Protein AF-A0A232ELY0-F1 (afdb_monomer_lite)

Foldseek 3Di:
DDDDDPVRVVVLVCLLVQPDPALVVCVVVPNDVHQADPQQSPDGRTSQCQQANVQSCQVVNCCQFVGSHDDNVCSVVTDTDNDDPPDPVPVPPPDDD

Sequence (97 aa):
MRDLSRAEAKIFTQLITGHGTLGYHQHIIGRVNSPTCKWCNQNEESSIHVLCHCLALAEKRYRALGMTTCEPTAIQSLTVRKEWCIPPDTLILKGRN

pLDDT: mean 82.3, std 18.65, range [37.78, 98.19]

Structure (mmCIF, N/CA/C/O backbone):
data_AF-A0A232ELY0-F1
#
_entry.id   AF-A0A232ELY0-F1
#
loop_
_atom_site.group_PDB
_atom_site.id
_atom_site.type_symbol
_atom_site.label_atom_id
_atom_site.label_alt_id
_atom_site.label_comp_id
_atom_site.label_asym_id
_atom_site.label_entity_id
_atom_site.label_seq_id
_atom_site.pdbx_PDB_ins_code
_atom_site.Cartn_x
_atom_site.Cartn_y
_atom_site.Cartn_z
_atom_site.occupancy
_atom_site.B_iso_or_equiv
_atom_site.auth_seq_id
_atom_site.auth_comp_id
_atom_site.auth_asym_id
_atom_site.auth_atom_id
_atom_site.pdbx_PDB_model_num
ATOM 1 N N . MET A 1 1 ? 6.094 5.251 -23.398 1.00 40.44 1 MET A N 1
ATOM 2 C CA . MET A 1 1 ? 5.519 5.100 -22.044 1.00 40.44 1 MET A CA 1
ATOM 3 C C . MET A 1 1 ? 4.018 4.925 -22.250 1.00 40.44 1 MET A C 1
ATOM 5 O O . MET A 1 1 ? 3.444 5.795 -22.883 1.00 40.44 1 MET A O 1
ATOM 9 N N . ARG A 1 2 ? 3.415 3.767 -21.939 1.00 58.19 2 ARG A N 1
ATOM 10 C CA . ARG A 1 2 ? 1.959 3.571 -22.130 1.00 58.19 2 ARG A CA 1
ATOM 11 C C . ARG A 1 2 ? 1.232 3.985 -20.858 1.00 58.19 2 ARG A C 1
ATOM 13 O O . ARG A 1 2 ? 1.668 3.616 -19.771 1.00 58.19 2 ARG A O 1
ATOM 20 N N . ASP A 1 3 ? 0.134 4.711 -21.014 1.00 71.38 3 ASP A N 1
ATOM 21 C CA . ASP A 1 3 ? -0.532 5.368 -19.897 1.00 71.38 3 ASP A CA 1
ATOM 22 C C . ASP A 1 3 ? -1.300 4.383 -19.000 1.00 71.38 3 ASP A C 1
ATOM 24 O O . ASP A 1 3 ? -1.998 3.456 -19.443 1.00 71.38 3 ASP A O 1
ATOM 28 N N . LEU A 1 4 ? -1.163 4.590 -17.692 1.00 78.50 4 LEU A N 1
ATOM 29 C CA . LEU A 1 4 ? -2.042 3.994 -16.696 1.00 78.50 4 LEU A CA 1
ATOM 30 C C . LEU A 1 4 ? -3.469 4.483 -16.949 1.00 78.50 4 LEU A C 1
ATOM 32 O O . LEU A 1 4 ? -3.696 5.649 -17.272 1.00 78.50 4 LEU A O 1
ATOM 36 N N . SER A 1 5 ? -4.454 3.606 -16.769 1.00 87.31 5 SER A N 1
ATOM 37 C CA . SER A 1 5 ? -5.834 4.068 -16.662 1.00 87.31 5 SER A CA 1
ATOM 38 C C . SER A 1 5 ? -5.959 4.996 -15.453 1.00 87.31 5 SER A C 1
ATOM 40 O O . SER A 1 5 ? -5.196 4.904 -14.488 1.00 87.31 5 SER A O 1
ATOM 42 N N . ARG A 1 6 ? -6.971 5.870 -15.459 1.00 88.69 6 ARG A N 1
ATOM 43 C CA . ARG A 1 6 ? -7.244 6.768 -14.323 1.00 88.69 6 ARG A CA 1
ATOM 44 C C . ARG A 1 6 ? -7.381 6.010 -12.997 1.00 88.69 6 ARG A C 1
ATOM 46 O O . ARG A 1 6 ? -6.950 6.513 -11.964 1.00 88.69 6 ARG A O 1
ATOM 53 N N . ALA A 1 7 ? -7.962 4.810 -13.027 1.00 89.06 7 ALA A N 1
ATOM 54 C CA . ALA A 1 7 ? -8.118 3.964 -11.847 1.00 89.06 7 ALA A CA 1
ATOM 55 C C . ALA A 1 7 ? -6.770 3.420 -11.345 1.00 89.06 7 ALA A C 1
ATOM 57 O O . ALA A 1 7 ? -6.484 3.518 -10.154 1.00 89.06 7 ALA A O 1
ATOM 58 N N . GLU A 1 8 ? -5.928 2.907 -12.247 1.00 86.38 8 GLU A N 1
ATOM 59 C CA . GLU A 1 8 ? -4.582 2.417 -11.915 1.00 86.38 8 GLU A CA 1
ATOM 60 C C . GLU A 1 8 ? -3.704 3.544 -11.358 1.00 86.38 8 GLU A C 1
ATOM 62 O O . GLU A 1 8 ? -3.104 3.386 -10.296 1.00 86.38 8 GLU A O 1
ATOM 67 N N . ALA A 1 9 ? -3.694 4.706 -12.022 1.00 88.00 9 ALA A N 1
ATOM 68 C CA . ALA A 1 9 ? -2.952 5.880 -11.573 1.00 88.00 9 ALA A CA 1
ATOM 69 C C . ALA A 1 9 ? -3.409 6.330 -10.179 1.00 88.00 9 ALA A C 1
ATOM 71 O O . ALA A 1 9 ? -2.578 6.524 -9.299 1.00 88.00 9 ALA A O 1
ATOM 72 N N . LYS A 1 10 ? -4.726 6.412 -9.937 1.00 91.44 10 LYS A N 1
ATOM 73 C CA . LYS A 1 10 ? -5.281 6.768 -8.623 1.00 91.44 10 LYS A CA 1
ATOM 74 C C . LYS A 1 10 ? -4.800 5.819 -7.526 1.00 91.44 10 LYS A C 1
ATOM 76 O O . LYS A 1 10 ? -4.350 6.291 -6.485 1.00 91.44 10 LYS A O 1
ATOM 81 N N . ILE A 1 11 ? -4.898 4.506 -7.745 1.00 89.81 11 ILE A N 1
ATOM 82 C CA . ILE A 1 11 ? -4.463 3.503 -6.760 1.00 89.81 11 ILE A CA 1
ATOM 83 C C . ILE A 1 11 ? -2.966 3.658 -6.489 1.00 89.81 11 ILE A C 1
ATOM 85 O O . ILE A 1 11 ? -2.550 3.709 -5.334 1.00 89.81 11 ILE A O 1
ATOM 89 N N . PHE A 1 12 ? -2.159 3.779 -7.542 1.00 88.88 12 PHE A N 1
ATOM 90 C CA . PHE A 1 12 ? -0.712 3.882 -7.405 1.00 88.88 12 PHE A CA 1
ATOM 91 C C . PHE A 1 12 ? -0.291 5.165 -6.677 1.00 88.88 12 PHE A C 1
ATOM 93 O O . PHE A 1 12 ? 0.505 5.107 -5.743 1.00 88.88 12 PHE A O 1
ATOM 100 N N . THR A 1 13 ? -0.902 6.308 -7.009 1.00 90.00 13 THR A N 1
ATOM 101 C CA . THR A 1 13 ? -0.704 7.572 -6.287 1.00 90.00 13 THR A CA 1
ATOM 102 C C . THR A 1 13 ? -1.086 7.442 -4.815 1.00 90.00 13 THR A C 1
ATOM 104 O O . THR A 1 13 ? -0.327 7.878 -3.952 1.00 90.00 13 THR A O 1
ATOM 107 N N . GLN A 1 14 ? -2.227 6.821 -4.500 1.00 93.00 14 GLN A N 1
ATOM 108 C CA . GLN A 1 14 ? -2.659 6.606 -3.115 1.00 93.00 14 GLN A CA 1
ATOM 109 C C . GLN A 1 14 ? -1.673 5.739 -2.324 1.00 93.00 14 GLN A C 1
ATOM 111 O O . GLN A 1 14 ? -1.419 6.022 -1.155 1.00 93.00 14 GLN A O 1
ATOM 116 N N . LEU A 1 15 ? -1.100 4.709 -2.951 1.00 91.75 15 LEU A N 1
ATOM 117 C CA . LEU A 1 15 ? -0.104 3.848 -2.316 1.00 91.75 15 LEU A CA 1
ATOM 118 C C . LEU A 1 15 ? 1.233 4.571 -2.120 1.00 91.75 15 LEU A C 1
ATOM 120 O O . LEU A 1 15 ? 1.751 4.559 -1.010 1.00 91.75 15 LEU A O 1
ATOM 124 N N . ILE A 1 16 ? 1.760 5.251 -3.143 1.00 90.38 16 ILE A N 1
ATOM 125 C CA . ILE A 1 16 ? 3.047 5.963 -3.043 1.00 90.38 16 ILE A CA 1
ATOM 126 C C . ILE A 1 16 ? 2.982 7.099 -2.028 1.00 90.38 16 ILE A C 1
ATOM 128 O O . ILE A 1 16 ? 3.882 7.255 -1.210 1.00 90.38 16 ILE A O 1
ATOM 132 N N . THR A 1 17 ? 1.915 7.893 -2.064 1.00 90.88 17 THR A N 1
ATOM 133 C CA . THR A 1 17 ? 1.752 9.005 -1.118 1.00 90.88 17 THR A CA 1
ATOM 134 C C . THR A 1 17 ? 1.345 8.522 0.269 1.00 90.88 17 THR A C 1
ATOM 136 O O . THR A 1 17 ? 1.386 9.304 1.209 1.00 90.88 17 THR A O 1
ATOM 139 N N . GLY A 1 18 ? 0.903 7.269 0.411 1.00 90.81 18 GLY A N 1
ATOM 140 C CA . GLY A 1 18 ? 0.330 6.752 1.649 1.00 90.81 18 GLY A CA 1
ATOM 141 C C . GLY A 1 18 ? -1.055 7.310 1.990 1.00 90.81 18 GLY A C 1
ATOM 142 O O . GLY A 1 18 ? -1.556 7.022 3.071 1.00 90.81 18 GLY A O 1
ATOM 143 N N . HIS A 1 19 ? -1.703 8.066 1.098 1.00 90.25 19 HIS A N 1
ATOM 144 C CA . HIS A 1 19 ? -2.992 8.734 1.336 1.00 90.25 19 HIS A CA 1
ATOM 145 C C . HIS A 1 19 ? -4.173 7.984 0.686 1.00 90.25 19 HIS A C 1
ATOM 147 O O . HIS A 1 19 ? -5.008 8.558 -0.017 1.00 90.25 19 HIS A O 1
ATOM 153 N N . GLY A 1 20 ? -4.229 6.666 0.889 1.00 90.12 20 GLY A N 1
ATOM 154 C CA . GLY A 1 20 ? -5.303 5.789 0.412 1.00 90.12 20 GLY A CA 1
ATOM 155 C C . GLY A 1 20 ? -6.302 5.377 1.494 1.00 90.12 20 GLY A C 1
ATOM 156 O O . GLY A 1 20 ? -6.117 5.631 2.682 1.00 90.12 20 GLY A O 1
ATOM 157 N N . THR A 1 21 ? -7.355 4.664 1.088 1.00 93.38 21 THR A N 1
ATOM 158 C CA . THR A 1 21 ? -8.325 4.027 2.001 1.00 93.38 21 THR A CA 1
ATOM 159 C C . THR A 1 21 ? -7.751 2.725 2.574 1.00 93.38 21 THR A C 1
ATOM 161 O O . THR A 1 21 ? -8.242 1.633 2.296 1.00 93.38 21 THR A O 1
ATOM 164 N N . LEU A 1 22 ? -6.654 2.859 3.314 1.00 95.81 22 LEU A N 1
ATOM 165 C CA . LEU A 1 22 ? -5.908 1.768 3.935 1.00 95.81 22 LEU A CA 1
ATOM 166 C C . LEU A 1 22 ? -6.465 1.459 5.327 1.00 95.81 22 LEU A C 1
ATOM 168 O O . LEU A 1 22 ? -6.870 2.381 6.039 1.00 95.81 22 LEU A O 1
ATOM 172 N N . GLY A 1 23 ? -6.449 0.185 5.720 1.00 96.88 23 GLY A N 1
ATOM 173 C CA . GLY A 1 23 ? -6.891 -0.275 7.042 1.00 96.88 23 GLY A CA 1
ATOM 174 C C . GLY A 1 23 ? -6.252 0.491 8.205 1.00 96.88 23 GLY A C 1
ATOM 175 O O . GLY A 1 23 ? -6.973 0.855 9.129 1.00 96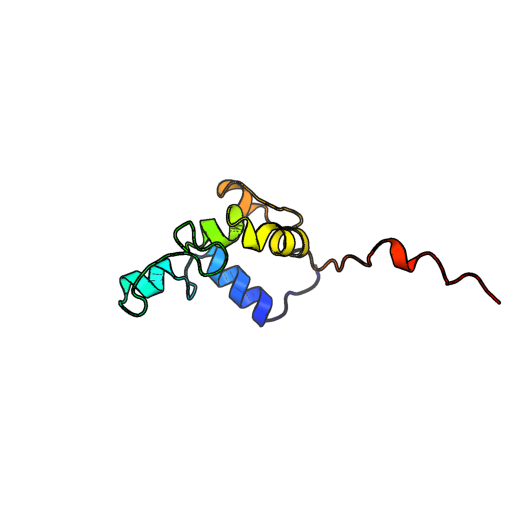.88 23 GLY A O 1
ATOM 176 N N . TYR A 1 24 ? -4.965 0.853 8.110 1.00 96.69 24 TYR A N 1
ATOM 177 C CA . TYR A 1 24 ? -4.295 1.733 9.082 1.00 96.69 24 TYR A CA 1
ATOM 178 C C . TYR A 1 24 ? -5.058 3.050 9.308 1.00 96.69 24 TYR A C 1
ATOM 180 O O . TYR A 1 24 ? -5.496 3.352 10.418 1.00 96.69 24 TYR A O 1
ATOM 188 N N . HIS A 1 25 ? -5.302 3.806 8.232 1.00 96.56 25 HIS A N 1
ATOM 189 C CA . 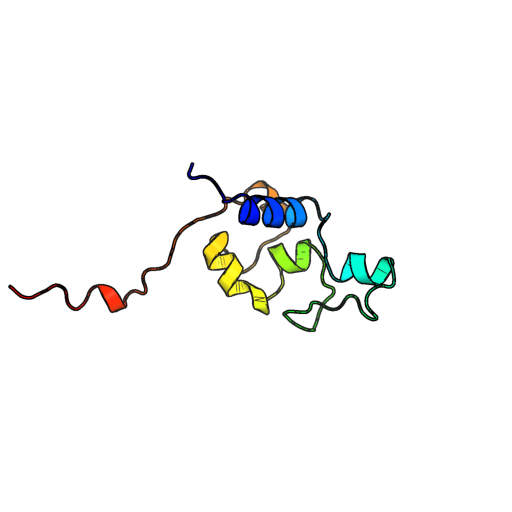HIS A 1 25 ? -6.019 5.083 8.310 1.00 96.56 25 HIS A CA 1
ATOM 190 C C . HIS A 1 25 ? -7.475 4.899 8.724 1.00 96.56 25 HIS A C 1
ATOM 192 O O . HIS A 1 25 ? -7.994 5.712 9.481 1.00 96.56 25 HIS A O 1
ATOM 198 N N . GLN A 1 26 ? -8.141 3.841 8.242 1.00 96.94 26 GLN A N 1
ATOM 199 C CA . GLN A 1 26 ? -9.527 3.549 8.625 1.00 96.94 26 GLN A CA 1
ATOM 200 C C . GLN A 1 26 ? -9.656 3.224 10.117 1.00 96.94 26 GLN A C 1
ATOM 202 O O . GLN A 1 26 ? -10.669 3.574 10.723 1.00 96.94 26 GLN A O 1
ATOM 207 N N . HIS A 1 27 ? -8.655 2.571 10.706 1.00 97.88 27 HIS A N 1
ATOM 208 C CA . HIS A 1 27 ? -8.650 2.246 12.126 1.00 97.88 27 HIS A CA 1
ATOM 209 C C . HIS A 1 27 ? -8.462 3.499 12.982 1.00 97.88 27 HIS A C 1
ATOM 211 O O . HIS A 1 27 ? -9.243 3.725 13.902 1.00 97.88 27 HIS A O 1
ATOM 217 N N . ILE A 1 28 ? -7.510 4.366 12.613 1.00 96.75 28 ILE A N 1
ATOM 218 C CA . ILE A 1 28 ? -7.266 5.645 13.302 1.00 96.75 28 ILE A CA 1
ATOM 219 C C . ILE A 1 28 ? -8.534 6.503 13.371 1.00 96.75 28 ILE A C 1
ATOM 221 O O . ILE A 1 28 ? -8.815 7.105 14.403 1.00 96.75 28 ILE A O 1
ATOM 225 N N . ILE A 1 29 ? -9.324 6.544 12.294 1.00 97.06 29 ILE A N 1
ATOM 226 C CA . ILE A 1 29 ? -10.570 7.329 12.244 1.00 97.06 29 ILE A CA 1
ATOM 227 C C . ILE A 1 29 ? -11.804 6.570 12.763 1.00 97.06 29 ILE A C 1
ATOM 229 O O . ILE A 1 29 ? -12.928 7.030 12.567 1.00 97.06 29 ILE A O 1
ATOM 233 N N . GLY A 1 30 ? -11.622 5.398 13.380 1.00 97.62 30 GLY A N 1
ATOM 234 C CA . GLY A 1 30 ? -12.695 4.635 14.024 1.00 97.62 30 GLY A CA 1
ATOM 235 C C . GLY A 1 30 ? -13.69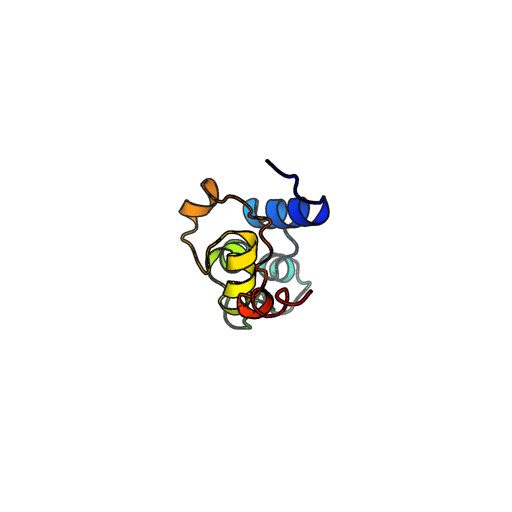0 3.963 13.071 1.00 97.62 30 GLY A C 1
ATOM 236 O O . GLY A 1 30 ? -14.800 3.636 13.479 1.00 97.62 30 GLY A O 1
ATOM 237 N N . ARG A 1 31 ? -13.331 3.755 11.796 1.00 97.25 31 ARG A N 1
ATOM 238 C CA . ARG A 1 31 ? -14.206 3.088 10.808 1.00 97.25 31 ARG A CA 1
ATOM 239 C C . ARG A 1 31 ? -14.057 1.572 10.772 1.00 97.25 31 ARG A C 1
ATOM 241 O O . ARG A 1 31 ? -14.942 0.894 10.258 1.00 97.25 31 ARG A O 1
ATOM 248 N N . VAL A 1 32 ? -12.945 1.044 11.277 1.00 96.75 32 VAL A N 1
ATOM 249 C CA . VAL A 1 32 ? -12.711 -0.398 11.418 1.00 96.75 32 VAL A CA 1
ATOM 250 C C . VAL A 1 32 ? -12.121 -0.705 12.790 1.00 96.75 32 VAL A C 1
ATOM 252 O O . VAL A 1 32 ? -11.335 0.071 13.333 1.00 96.75 32 VAL A O 1
ATOM 255 N N . ASN A 1 33 ? -12.468 -1.871 13.332 1.00 97.06 33 ASN A N 1
ATOM 256 C CA . ASN A 1 33 ? -12.048 -2.288 14.674 1.00 97.06 33 ASN A CA 1
ATOM 257 C C . ASN A 1 33 ? -10.572 -2.701 14.753 1.00 97.06 33 ASN A C 1
ATOM 259 O O . ASN A 1 33 ? -10.024 -2.784 15.845 1.00 97.06 33 ASN A O 1
ATOM 263 N N . SER A 1 34 ? -9.935 -2.977 13.614 1.00 97.38 34 SER A N 1
ATOM 264 C CA . SER A 1 34 ? -8.538 -3.399 13.543 1.00 97.38 34 SER A CA 1
ATOM 265 C C . SER A 1 34 ? -7.869 -2.832 12.290 1.00 97.38 34 SER A C 1
ATOM 267 O O . SER A 1 34 ? -8.516 -2.792 11.239 1.00 97.38 34 SER A O 1
ATOM 269 N N . PRO A 1 35 ? -6.579 -2.452 12.353 1.00 97.56 35 PRO A N 1
ATOM 270 C CA . PRO A 1 35 ? -5.830 -2.011 11.188 1.00 97.56 35 PRO A CA 1
ATOM 271 C C . PRO A 1 35 ? -5.267 -3.186 10.368 1.00 97.56 35 PRO A C 1
ATOM 273 O O . PRO A 1 35 ? -4.483 -2.961 9.450 1.00 97.56 35 PRO A O 1
ATOM 276 N N . THR A 1 36 ? -5.615 -4.439 10.688 1.00 98.19 36 THR A N 1
ATOM 277 C CA . THR A 1 36 ? -5.110 -5.634 9.997 1.00 98.19 36 THR A CA 1
ATOM 278 C C . THR A 1 36 ? -5.406 -5.605 8.491 1.00 98.19 36 THR A C 1
ATOM 280 O O . THR A 1 36 ? -6.517 -5.321 8.051 1.00 98.19 36 THR A O 1
ATOM 283 N N . CYS A 1 37 ? -4.396 -5.959 7.702 1.00 97.75 37 CYS A N 1
ATOM 284 C CA . CYS A 1 37 ? -4.443 -6.147 6.259 1.00 97.75 37 CYS A CA 1
ATOM 285 C C . CYS A 1 37 ? -5.525 -7.136 5.849 1.00 97.75 37 CYS A C 1
ATOM 287 O O . CYS A 1 37 ? -5.434 -8.318 6.170 1.00 97.75 37 CYS A O 1
ATOM 289 N N . LYS A 1 38 ? -6.489 -6.673 5.046 1.00 95.75 38 LYS A N 1
ATOM 290 C CA . LYS A 1 38 ? -7.613 -7.497 4.568 1.00 95.75 38 LYS A CA 1
ATOM 291 C C . LYS A 1 38 ? -7.214 -8.603 3.589 1.00 95.75 38 LYS A C 1
ATOM 293 O O . LYS A 1 38 ? -8.049 -9.421 3.215 1.00 95.75 38 LYS A O 1
ATOM 298 N N . TRP A 1 39 ? -5.969 -8.583 3.109 1.00 96.44 39 TRP A N 1
ATOM 299 C CA . TRP A 1 39 ? -5.449 -9.583 2.179 1.00 96.44 39 TRP A CA 1
ATOM 300 C C . TRP A 1 39 ? -4.693 -10.700 2.892 1.00 96.44 39 TRP A C 1
ATOM 302 O O . TRP A 1 39 ? -4.943 -11.864 2.602 1.00 96.44 39 TRP A O 1
ATOM 312 N N . CYS A 1 40 ? -3.763 -10.371 3.798 1.00 97.12 40 CYS A N 1
ATOM 313 C CA . CYS A 1 40 ? -2.972 -11.392 4.494 1.00 97.12 40 CYS A CA 1
ATOM 314 C C . CYS A 1 40 ? -3.487 -11.735 5.89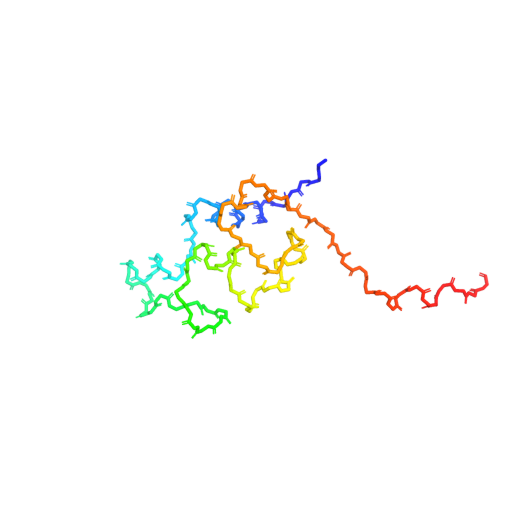4 1.00 97.12 40 CYS A C 1
ATOM 316 O O . CYS A 1 40 ? -3.088 -12.764 6.424 1.00 97.12 40 CYS A O 1
ATOM 318 N N . ASN A 1 41 ? -4.332 -10.896 6.500 1.00 97.19 41 ASN A N 1
ATOM 319 C CA . ASN A 1 41 ? -4.834 -11.033 7.870 1.00 97.19 41 ASN A CA 1
ATOM 320 C C . ASN A 1 41 ? -3.745 -11.166 8.956 1.00 97.19 41 ASN A C 1
ATOM 322 O O . ASN A 1 41 ? -4.023 -11.662 10.043 1.00 97.19 41 ASN A O 1
ATOM 326 N N . GLN A 1 42 ? -2.510 -10.734 8.679 1.00 95.88 42 GLN A N 1
ATOM 327 C CA . GLN A 1 42 ? -1.365 -10.922 9.583 1.00 95.88 42 GLN A CA 1
ATOM 328 C C . GLN A 1 42 ? -0.755 -9.609 10.075 1.00 95.88 42 GLN A C 1
ATOM 330 O O . GLN A 1 42 ? -0.495 -9.458 11.263 1.00 95.88 42 GLN A O 1
ATOM 335 N N . ASN A 1 43 ? -0.517 -8.653 9.177 1.00 97.25 43 ASN A N 1
ATOM 336 C CA . ASN A 1 43 ? 0.146 -7.389 9.506 1.00 97.25 43 ASN A CA 1
ATOM 337 C C . ASN A 1 43 ? -0.820 -6.211 9.386 1.00 97.25 43 ASN A C 1
ATOM 339 O O . ASN A 1 43 ? -1.904 -6.344 8.826 1.00 97.25 43 ASN A O 1
ATOM 343 N N . GLU A 1 44 ? -0.401 -5.045 9.861 1.00 97.50 44 GLU A N 1
ATOM 344 C CA . GLU A 1 44 ? -1.088 -3.779 9.614 1.00 97.50 44 GLU A CA 1
ATOM 345 C C . GLU A 1 44 ? -1.186 -3.457 8.108 1.00 97.50 44 GLU A C 1
ATOM 347 O O . GLU A 1 44 ? -0.218 -3.585 7.354 1.00 97.50 44 GLU A O 1
ATOM 352 N N . GLU A 1 45 ? -2.360 -3.004 7.660 1.00 97.75 45 GLU A N 1
ATOM 353 C CA . GLU A 1 45 ? -2.610 -2.530 6.299 1.00 97.75 45 GLU A CA 1
ATOM 354 C C . GLU A 1 45 ? -2.041 -1.119 6.085 1.00 97.75 45 GLU A C 1
ATOM 356 O O . GLU A 1 45 ? -2.783 -0.142 5.982 1.00 97.75 45 GLU A O 1
ATOM 361 N N . SER A 1 46 ? -0.716 -0.999 6.014 1.00 96.69 46 SER A N 1
ATOM 362 C CA . SER A 1 46 ? -0.038 0.236 5.606 1.00 96.69 46 SER A CA 1
ATOM 363 C C . SER A 1 46 ? 0.244 0.260 4.098 1.00 96.69 46 SER A C 1
ATOM 365 O O . SER A 1 46 ? 0.231 -0.774 3.424 1.00 96.69 46 SER A O 1
ATOM 367 N N . SER A 1 47 ? 0.537 1.440 3.542 1.00 94.88 47 SER A N 1
ATOM 368 C CA . SER A 1 47 ? 0.904 1.572 2.124 1.00 94.88 47 SER A CA 1
ATOM 369 C C . SER A 1 47 ? 2.164 0.781 1.792 1.00 94.88 47 SER A C 1
ATOM 371 O O . SER A 1 47 ? 2.196 0.078 0.785 1.00 94.88 47 SER A O 1
ATOM 373 N N . ILE A 1 48 ? 3.169 0.845 2.670 1.00 94.50 48 ILE A N 1
ATOM 374 C CA . ILE A 1 48 ? 4.410 0.078 2.549 1.00 94.50 48 ILE A CA 1
ATOM 375 C C . ILE A 1 48 ? 4.102 -1.415 2.594 1.00 94.50 48 ILE A C 1
ATOM 377 O O . ILE A 1 48 ? 4.566 -2.152 1.731 1.00 94.50 48 ILE A O 1
ATOM 381 N N . HIS A 1 49 ? 3.274 -1.879 3.535 1.00 96.25 49 HIS A N 1
ATOM 382 C CA . HIS A 1 49 ? 2.903 -3.290 3.582 1.00 96.25 49 HIS A CA 1
ATOM 383 C C . HIS A 1 49 ? 2.262 -3.742 2.261 1.00 96.25 49 HIS A C 1
ATOM 385 O O . HIS A 1 49 ? 2.699 -4.730 1.672 1.00 96.25 49 HIS A O 1
ATOM 391 N N . VAL A 1 50 ? 1.283 -2.996 1.745 1.00 95.12 50 VAL A N 1
ATOM 392 C CA . VAL A 1 50 ? 0.594 -3.319 0.485 1.00 95.12 50 VAL A CA 1
ATOM 393 C C . VAL A 1 50 ? 1.548 -3.298 -0.715 1.00 95.12 50 VAL A C 1
ATOM 395 O O . VAL A 1 50 ? 1.523 -4.219 -1.539 1.00 95.12 50 VAL A O 1
ATOM 398 N N . LEU A 1 51 ? 2.409 -2.281 -0.805 1.00 92.56 51 LEU A N 1
ATOM 399 C CA . LEU A 1 51 ? 3.293 -2.059 -1.948 1.00 92.56 51 LEU A CA 1
ATOM 400 C C . LEU A 1 51 ? 4.565 -2.920 -1.920 1.00 92.56 51 LEU A C 1
ATOM 402 O O . LEU A 1 51 ? 5.095 -3.217 -2.982 1.00 92.56 51 LEU A O 1
ATOM 406 N N . CYS A 1 52 ? 5.034 -3.345 -0.745 1.00 93.19 52 CYS A N 1
ATOM 407 C CA . CYS A 1 52 ? 6.365 -3.937 -0.582 1.00 93.19 52 CYS A CA 1
ATOM 408 C C . CYS A 1 52 ? 6.350 -5.348 0.020 1.00 93.19 52 CYS A C 1
ATOM 410 O O . CYS A 1 52 ? 7.122 -6.198 -0.417 1.00 93.19 52 CYS A O 1
ATOM 412 N N . HIS A 1 53 ? 5.490 -5.628 1.008 1.00 95.44 53 HIS A N 1
ATOM 413 C CA . HIS A 1 53 ? 5.688 -6.787 1.898 1.00 95.44 53 HIS A CA 1
ATOM 414 C C . HIS A 1 53 ? 4.547 -7.812 1.892 1.00 95.44 53 HIS A C 1
ATOM 416 O O . HIS A 1 53 ? 4.761 -8.977 2.212 1.00 95.44 53 HIS A O 1
ATOM 422 N N . CYS A 1 54 ? 3.322 -7.420 1.538 1.00 97.19 54 CYS A N 1
ATOM 423 C CA . CYS A 1 54 ? 2.144 -8.271 1.689 1.00 97.19 54 CYS A CA 1
ATOM 424 C C . CYS A 1 54 ? 2.225 -9.501 0.779 1.00 97.19 54 CYS A C 1
ATOM 426 O O . CYS A 1 54 ? 2.009 -9.375 -0.427 1.00 97.19 54 CYS A O 1
ATOM 428 N N . LEU A 1 55 ? 2.520 -10.684 1.320 1.00 95.94 55 LEU A N 1
ATOM 429 C CA . LEU A 1 55 ? 2.711 -11.898 0.516 1.00 95.94 55 LEU A CA 1
ATOM 430 C C . LEU A 1 55 ? 1.449 -12.310 -0.254 1.00 95.94 55 LEU A C 1
ATOM 432 O O . LEU A 1 55 ? 1.550 -12.762 -1.389 1.00 95.94 55 LEU A O 1
ATOM 436 N N . ALA A 1 56 ? 0.261 -12.030 0.292 1.00 97.38 56 ALA A N 1
ATOM 437 C CA . ALA A 1 56 ? -1.015 -12.240 -0.399 1.00 97.38 56 ALA A CA 1
ATOM 438 C C . ALA A 1 56 ? -1.160 -11.408 -1.695 1.00 97.38 56 ALA A C 1
ATOM 440 O O . ALA A 1 56 ? -1.992 -11.711 -2.547 1.00 97.38 56 ALA A O 1
ATOM 441 N N . LEU A 1 57 ? -0.347 -10.360 -1.862 1.00 95.38 57 LEU A N 1
ATOM 442 C CA . LEU A 1 57 ? -0.316 -9.500 -3.046 1.00 95.38 57 LEU A CA 1
ATOM 443 C C . LEU A 1 57 ? 0.937 -9.709 -3.913 1.00 95.38 57 LEU A C 1
ATOM 445 O O . LEU A 1 57 ? 1.105 -8.986 -4.895 1.00 95.38 57 LEU A O 1
ATOM 449 N N . ALA A 1 58 ? 1.801 -10.680 -3.594 1.00 94.31 58 ALA A N 1
ATOM 450 C CA . ALA A 1 58 ? 3.074 -10.887 -4.288 1.00 94.31 58 ALA A CA 1
ATOM 451 C C . ALA A 1 58 ? 2.899 -11.104 -5.800 1.00 94.31 58 ALA A C 1
ATOM 453 O O . ALA A 1 58 ? 3.570 -10.454 -6.597 1.00 94.31 58 ALA A O 1
ATOM 454 N N . GLU A 1 59 ? 1.947 -11.945 -6.208 1.00 93.19 59 GLU A N 1
ATOM 455 C CA . GLU A 1 59 ? 1.655 -12.194 -7.626 1.00 93.19 59 GLU A CA 1
ATOM 456 C C . GLU A 1 59 ? 1.125 -10.937 -8.335 1.00 93.19 59 GLU A C 1
ATOM 458 O O . GLU A 1 59 ? 1.537 -10.618 -9.451 1.00 93.19 59 GLU A O 1
ATOM 463 N N . LYS A 1 60 ? 0.239 -10.178 -7.676 1.00 90.31 60 LYS A N 1
ATOM 464 C CA . LYS A 1 60 ? -0.309 -8.931 -8.233 1.00 90.31 60 LYS A CA 1
ATOM 465 C C . LYS A 1 60 ? 0.785 -7.883 -8.420 1.00 90.31 60 LYS A C 1
ATOM 467 O O . LYS A 1 60 ? 0.819 -7.232 -9.462 1.00 90.31 60 LYS A O 1
ATOM 472 N N . ARG A 1 61 ? 1.693 -7.746 -7.450 1.00 90.88 61 ARG A N 1
ATOM 473 C CA . ARG A 1 61 ? 2.861 -6.866 -7.575 1.00 90.88 61 ARG A CA 1
ATOM 474 C C . ARG A 1 61 ? 3.813 -7.342 -8.656 1.00 90.88 61 ARG A C 1
ATOM 476 O O . ARG A 1 61 ? 4.276 -6.514 -9.427 1.00 90.88 61 ARG A O 1
ATOM 483 N N . TYR A 1 62 ? 4.043 -8.646 -8.785 1.00 89.12 62 TYR A N 1
ATOM 484 C CA . TYR A 1 62 ? 4.900 -9.159 -9.847 1.00 89.12 62 TYR A CA 1
ATOM 485 C C . TYR A 1 62 ? 4.347 -8.789 -11.226 1.00 89.12 62 TYR A C 1
ATOM 487 O O . TYR A 1 62 ? 5.068 -8.242 -12.053 1.00 89.12 62 TYR A O 1
ATOM 495 N N . ARG A 1 63 ? 3.038 -8.965 -11.433 1.00 84.75 63 ARG A N 1
ATOM 496 C CA . ARG A 1 63 ? 2.370 -8.576 -12.684 1.00 84.75 63 ARG A CA 1
ATOM 497 C C . ARG A 1 63 ? 2.399 -7.066 -12.941 1.00 84.75 63 ARG A C 1
ATOM 499 O O . ARG A 1 63 ? 2.590 -6.652 -14.076 1.00 84.75 63 ARG A O 1
ATOM 506 N N . ALA A 1 64 ? 2.214 -6.247 -11.905 1.00 82.44 64 ALA A N 1
ATOM 507 C CA . ALA A 1 64 ? 2.115 -4.794 -12.050 1.00 82.44 64 ALA A CA 1
ATOM 508 C C . ALA A 1 64 ? 3.466 -4.057 -12.019 1.00 82.44 64 ALA A C 1
ATOM 510 O O . ALA A 1 64 ? 3.580 -2.975 -12.579 1.00 82.44 64 ALA A O 1
ATOM 511 N N . LEU A 1 65 ? 4.479 -4.591 -11.338 1.00 82.94 65 LEU A N 1
ATOM 512 C CA . LEU A 1 65 ? 5.745 -3.909 -11.020 1.00 82.94 65 LEU A CA 1
ATOM 513 C C . LEU A 1 65 ? 6.982 -4.744 -11.384 1.00 82.94 65 LEU A C 1
ATOM 515 O O . LEU A 1 65 ? 8.097 -4.230 -11.369 1.00 82.94 65 LEU A O 1
ATOM 519 N N . GLY A 1 66 ? 6.815 -6.026 -11.719 1.00 85.06 66 GLY A N 1
ATOM 520 C CA . GLY A 1 66 ? 7.922 -6.947 -11.994 1.00 85.06 66 GLY A CA 1
ATOM 521 C C . GLY A 1 66 ? 8.631 -7.471 -10.742 1.00 85.06 66 GLY A C 1
ATOM 522 O O . GLY A 1 66 ? 9.726 -8.013 -10.855 1.00 85.06 66 GLY A O 1
ATOM 523 N N . MET A 1 67 ? 8.040 -7.311 -9.553 1.00 86.69 67 MET A N 1
ATOM 524 C CA . MET A 1 67 ? 8.629 -7.740 -8.279 1.00 86.69 67 MET A CA 1
ATOM 525 C C . MET A 1 67 ? 7.587 -8.307 -7.318 1.00 86.69 67 MET A C 1
ATOM 527 O O . MET 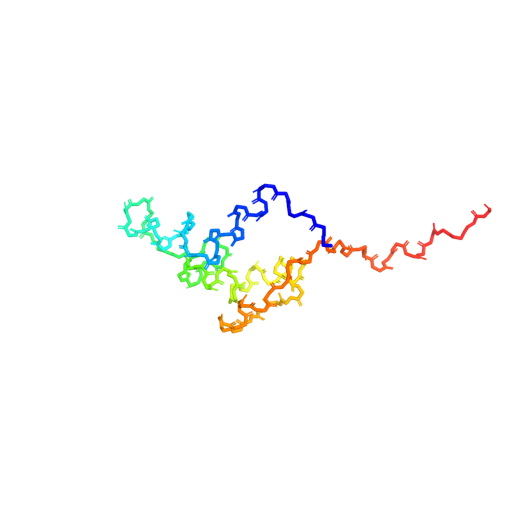A 1 67 ? 6.462 -7.821 -7.245 1.00 86.69 67 MET A O 1
ATOM 531 N N . THR A 1 68 ? 7.968 -9.329 -6.559 1.00 89.06 68 THR A N 1
ATOM 532 C CA . THR A 1 68 ? 7.110 -9.949 -5.541 1.00 89.06 68 THR A CA 1
ATOM 533 C C . THR A 1 68 ? 7.170 -9.194 -4.220 1.00 89.06 68 THR A C 1
ATOM 535 O O . THR A 1 68 ? 6.133 -9.000 -3.591 1.00 89.06 68 THR A O 1
ATOM 538 N N . THR A 1 69 ? 8.348 -8.719 -3.825 1.00 92.00 69 THR A N 1
ATOM 539 C CA . THR A 1 69 ? 8.601 -7.868 -2.654 1.00 92.00 69 THR A CA 1
ATOM 540 C C . THR A 1 69 ? 9.706 -6.864 -2.974 1.00 92.00 69 THR A C 1
ATOM 542 O O . THR A 1 69 ? 10.503 -7.101 -3.882 1.00 92.00 69 THR A O 1
ATOM 545 N N . CYS A 1 70 ? 9.786 -5.764 -2.230 1.00 87.75 70 CYS A N 1
ATOM 546 C CA . CYS A 1 70 ? 10.882 -4.803 -2.359 1.00 87.75 70 CYS A CA 1
ATOM 547 C C . CYS A 1 70 ? 11.148 -4.063 -1.055 1.00 87.75 70 CYS A C 1
ATOM 549 O O . CYS A 1 70 ? 10.284 -4.010 -0.189 1.00 87.75 70 CYS A O 1
ATOM 551 N N . GLU A 1 71 ? 12.319 -3.445 -0.953 1.00 88.00 71 GLU A N 1
ATOM 552 C CA . GLU A 1 71 ? 12.587 -2.474 0.102 1.00 88.00 71 GLU A CA 1
ATOM 553 C C . GLU A 1 71 ? 11.855 -1.152 -0.180 1.00 88.00 71 GLU A C 1
ATOM 555 O O . GLU A 1 71 ? 11.770 -0.742 -1.343 1.00 88.00 71 GLU A O 1
ATOM 560 N N . PRO A 1 7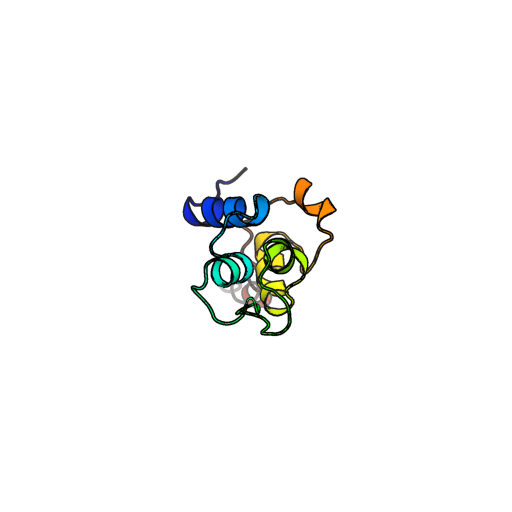2 ? 11.371 -0.425 0.844 1.00 86.38 72 PRO A N 1
ATOM 561 C CA . PRO A 1 72 ? 10.675 0.849 0.647 1.00 86.38 72 PRO A CA 1
ATOM 562 C C . PRO A 1 72 ? 11.514 1.900 -0.095 1.00 86.38 72 PRO A C 1
ATOM 564 O O . PRO A 1 72 ? 10.981 2.734 -0.823 1.00 86.38 72 PRO A O 1
ATOM 567 N N . THR A 1 73 ? 12.839 1.854 0.038 1.00 84.75 73 THR A N 1
ATOM 568 C CA . THR A 1 73 ? 13.759 2.748 -0.685 1.00 84.75 73 THR A CA 1
ATOM 569 C C . THR A 1 73 ? 13.732 2.523 -2.198 1.00 84.75 73 THR A C 1
ATOM 571 O O . THR A 1 73 ? 13.949 3.465 -2.959 1.00 84.75 73 THR A O 1
ATOM 574 N N . ALA A 1 74 ? 13.383 1.316 -2.651 1.00 81.50 74 ALA A N 1
ATOM 575 C CA . ALA A 1 74 ? 13.239 0.991 -4.066 1.00 81.50 74 ALA A CA 1
ATOM 576 C C . ALA A 1 74 ? 11.951 1.562 -4.691 1.00 81.50 74 ALA A C 1
ATOM 578 O O . ALA A 1 74 ? 11.796 1.510 -5.908 1.00 81.50 74 ALA A O 1
ATOM 579 N N . ILE A 1 75 ? 11.037 2.154 -3.901 1.00 80.38 75 ILE A N 1
ATOM 580 C CA . ILE A 1 75 ? 9.788 2.743 -4.419 1.00 80.38 75 ILE A CA 1
ATOM 581 C C . ILE A 1 75 ? 10.074 3.838 -5.462 1.00 80.38 75 ILE A C 1
ATOM 583 O O . ILE A 1 75 ? 9.349 3.962 -6.447 1.00 80.38 75 ILE A O 1
ATOM 587 N N . GLN A 1 76 ? 11.161 4.596 -5.280 1.00 73.25 76 GLN A N 1
ATOM 588 C CA . GLN A 1 76 ? 11.546 5.701 -6.167 1.00 73.25 76 GLN A CA 1
ATOM 589 C C . GLN A 1 76 ? 11.932 5.242 -7.580 1.00 73.25 76 GLN A C 1
ATOM 591 O O . GLN A 1 76 ? 11.857 6.029 -8.520 1.00 73.25 76 GLN A O 1
ATOM 596 N N . SER A 1 77 ? 12.329 3.977 -7.738 1.00 73.00 77 SER A N 1
ATOM 597 C CA . SER A 1 77 ? 12.723 3.384 -9.018 1.00 73.00 77 SER A CA 1
ATOM 598 C C . SER A 1 77 ? 11.652 2.459 -9.611 1.00 73.00 77 SER A C 1
ATOM 600 O O . SER A 1 77 ? 11.891 1.819 -10.640 1.00 73.00 77 SER A O 1
ATOM 602 N N . LEU A 1 78 ? 10.456 2.391 -9.009 1.00 72.25 78 LEU A N 1
ATOM 603 C CA . LEU A 1 78 ? 9.372 1.547 -9.509 1.00 72.25 78 LEU A CA 1
ATOM 604 C C . LEU A 1 78 ? 8.860 2.034 -10.860 1.00 72.25 78 LEU A C 1
ATOM 606 O O . LEU A 1 78 ? 8.400 3.163 -11.017 1.00 72.25 78 LEU A O 1
ATOM 610 N N . THR A 1 79 ? 8.853 1.120 -11.826 1.00 69.31 79 THR A N 1
ATOM 611 C CA . THR A 1 79 ? 8.171 1.306 -13.106 1.00 69.31 79 THR A CA 1
ATOM 612 C C . THR A 1 79 ? 6.950 0.397 -13.141 1.00 69.31 79 THR A C 1
ATOM 614 O O . THR A 1 79 ? 7.084 -0.820 -13.008 1.00 69.31 79 THR A O 1
ATOM 617 N N . VAL A 1 80 ? 5.759 0.969 -13.334 1.00 69.38 80 VAL A N 1
ATOM 618 C CA . VAL A 1 80 ? 4.537 0.171 -13.495 1.00 69.38 80 VAL A CA 1
ATOM 619 C C . VAL A 1 80 ? 4.567 -0.511 -14.862 1.00 69.38 80 VAL A C 1
ATOM 621 O O . VAL A 1 80 ? 4.576 0.147 -15.904 1.00 69.38 80 VAL A O 1
ATOM 624 N N . ARG A 1 81 ? 4.604 -1.843 -14.859 1.00 66.62 81 ARG A N 1
ATOM 625 C CA . ARG A 1 81 ? 4.561 -2.688 -16.050 1.00 66.62 81 ARG A CA 1
ATOM 626 C C . ARG A 1 81 ? 3.109 -3.036 -16.359 1.00 66.62 81 ARG A C 1
ATOM 628 O O . ARG A 1 81 ? 2.366 -3.486 -15.495 1.00 66.62 81 ARG A O 1
ATOM 635 N N . LYS A 1 82 ? 2.714 -2.856 -17.618 1.00 57.25 82 LYS A N 1
ATOM 636 C CA . LYS A 1 82 ? 1.402 -3.277 -18.139 1.00 57.25 82 LYS A CA 1
ATOM 637 C C . LYS A 1 82 ? 1.476 -4.617 -18.881 1.00 57.25 82 LYS A C 1
ATOM 639 O O . LYS A 1 82 ? 0.712 -4.848 -19.814 1.00 57.25 82 LYS A O 1
ATOM 644 N N . GLU A 1 83 ? 2.423 -5.482 -18.522 1.00 53.78 83 GLU A N 1
ATOM 645 C CA . GLU A 1 83 ? 2.614 -6.751 -19.223 1.00 53.78 83 GLU A CA 1
ATOM 646 C C . GLU A 1 83 ? 1.695 -7.842 -18.667 1.00 53.78 83 GLU A C 1
ATOM 648 O O . GLU A 1 83 ? 1.810 -8.311 -17.537 1.00 53.78 83 GLU A O 1
ATOM 653 N N . TRP A 1 84 ? 0.762 -8.233 -19.530 1.00 42.16 84 TRP A N 1
ATOM 654 C CA . TRP A 1 84 ? 0.019 -9.479 -19.492 1.00 42.16 84 TRP A CA 1
ATOM 655 C C . TRP A 1 84 ? 1.003 -10.637 -19.699 1.00 42.16 84 TRP A C 1
ATOM 657 O O . TRP A 1 84 ? 1.592 -10.747 -20.774 1.00 42.16 84 TRP A O 1
ATOM 667 N N . CYS A 1 85 ? 1.175 -11.529 -18.719 1.00 40.53 85 CYS A N 1
ATOM 668 C CA . CYS A 1 85 ? 1.706 -12.853 -19.039 1.00 40.53 85 CYS A CA 1
ATOM 669 C C . CYS A 1 85 ? 0.676 -13.538 -19.941 1.00 40.53 85 CYS A C 1
ATOM 671 O O . CYS A 1 85 ? -0.374 -13.969 -19.468 1.00 40.53 85 CYS A O 1
ATOM 673 N N . ILE A 1 86 ? 0.972 -13.651 -21.237 1.00 46.72 86 ILE A N 1
ATOM 674 C CA . ILE A 1 86 ? 0.435 -14.772 -22.004 1.00 46.72 86 ILE A CA 1
ATOM 675 C C . ILE A 1 86 ? 1.021 -16.013 -21.312 1.00 46.72 86 ILE A C 1
ATOM 677 O O . ILE A 1 86 ? 2.248 -16.093 -21.203 1.00 46.72 86 ILE A O 1
ATOM 681 N N . PRO A 1 87 ? 0.207 -16.930 -20.765 1.00 44.41 87 PRO A N 1
ATOM 682 C CA . PRO A 1 87 ? 0.742 -18.160 -20.202 1.00 44.41 87 PRO A CA 1
ATOM 683 C C . PRO A 1 87 ? 1.523 -18.912 -21.298 1.00 44.41 87 PRO A C 1
ATOM 685 O O . PRO A 1 87 ? 1.072 -18.931 -22.452 1.00 44.41 87 PRO A O 1
ATOM 688 N N . PRO A 1 88 ? 2.682 -19.519 -20.971 1.00 48.50 88 PRO A N 1
ATOM 689 C CA . PRO A 1 88 ? 3.550 -20.182 -21.950 1.00 48.50 88 PRO A CA 1
ATOM 690 C C . PRO A 1 88 ? 2.853 -21.302 -22.745 1.00 48.50 88 PRO A C 1
ATOM 692 O O . PRO A 1 88 ? 3.308 -21.651 -23.832 1.00 48.50 88 PRO A O 1
ATOM 695 N N . ASP A 1 89 ? 1.696 -21.785 -22.289 1.00 45.31 89 ASP A N 1
ATOM 696 C CA . ASP A 1 89 ? 0.941 -22.864 -22.936 1.00 45.31 89 ASP A CA 1
ATOM 697 C C . ASP A 1 89 ? 0.149 -22.441 -24.188 1.00 45.31 89 ASP A C 1
ATOM 699 O O . ASP A 1 89 ? -0.485 -23.279 -24.822 1.00 45.31 89 ASP A O 1
ATOM 703 N N . THR A 1 90 ? 0.192 -21.168 -24.604 1.00 50.41 90 THR A N 1
ATOM 704 C CA . THR A 1 90 ? -0.537 -20.710 -25.813 1.00 50.41 90 THR A CA 1
ATOM 705 C C . THR A 1 90 ? 0.324 -20.665 -27.086 1.00 50.41 90 THR A C 1
ATOM 707 O O . THR A 1 90 ? -0.148 -20.220 -28.132 1.00 50.41 90 THR A O 1
ATOM 710 N N . LEU A 1 91 ? 1.581 -21.131 -27.036 1.00 48.25 91 LEU A N 1
ATOM 711 C CA . LEU A 1 91 ? 2.447 -21.271 -28.224 1.00 48.25 91 LEU A CA 1
ATOM 712 C C . LEU A 1 91 ? 2.420 -22.670 -28.863 1.00 48.25 91 LEU A C 1
ATOM 714 O O . LEU A 1 91 ? 3.071 -22.892 -29.882 1.00 48.25 91 LEU A O 1
ATOM 718 N N . ILE A 1 92 ? 1.618 -23.597 -28.342 1.00 48.03 92 ILE A N 1
ATOM 719 C CA . ILE A 1 92 ? 1.322 -24.871 -29.001 1.00 48.03 92 ILE A CA 1
ATOM 720 C C . ILE A 1 92 ? -0.142 -24.793 -29.461 1.00 48.03 92 ILE A C 1
ATOM 722 O O . ILE A 1 92 ? -1.013 -24.517 -28.650 1.00 48.03 92 ILE A O 1
ATOM 726 N N . LEU A 1 93 ? -0.409 -25.031 -30.751 1.00 44.75 93 LEU A N 1
ATOM 727 C CA . LEU A 1 93 ? -1.705 -24.920 -31.467 1.00 44.75 93 LEU A CA 1
ATOM 728 C C . LEU A 1 93 ? -1.956 -23.646 -32.301 1.00 44.75 93 LEU A C 1
ATOM 730 O O . LEU A 1 93 ? -3.100 -23.281 -32.560 1.00 44.75 93 LEU A O 1
ATOM 734 N N . LYS A 1 94 ? -0.913 -23.048 -32.881 1.00 39.53 94 LYS A N 1
ATOM 735 C CA . LYS A 1 94 ? -1.034 -22.469 -34.236 1.00 39.53 94 LYS A CA 1
ATOM 736 C C . LYS A 1 94 ? 0.024 -23.043 -35.175 1.00 39.53 94 LYS A C 1
ATOM 738 O O . LYS A 1 94 ? 0.790 -22.344 -35.817 1.00 39.53 94 LYS A O 1
ATOM 743 N N . GLY A 1 95 ? 0.032 -24.370 -35.228 1.00 47.81 95 GLY A N 1
ATOM 744 C CA . GLY A 1 95 ? 0.491 -25.136 -36.376 1.00 47.81 95 GLY A CA 1
ATOM 745 C C . GLY A 1 95 ? -0.677 -25.989 -36.857 1.00 47.81 95 GLY A C 1
ATOM 746 O O . GLY A 1 95 ? -0.979 -27.001 -36.226 1.00 47.81 95 GLY A O 1
ATOM 747 N N . ARG A 1 96 ? -1.370 -25.534 -37.906 1.00 42.53 96 ARG A N 1
ATOM 748 C CA . ARG A 1 96 ? -2.005 -26.359 -38.946 1.00 42.53 96 ARG A CA 1
ATOM 749 C C . ARG A 1 96 ? -2.763 -25.481 -39.952 1.00 42.53 96 ARG A C 1
ATOM 751 O O . ARG A 1 96 ? -3.672 -24.755 -39.560 1.00 42.53 96 ARG A O 1
ATOM 758 N N . ASN A 1 97 ? -2.386 -25.717 -41.210 1.00 37.78 97 ASN A N 1
ATOM 759 C CA . ASN A 1 97 ? -2.919 -25.278 -42.501 1.00 37.78 97 ASN A CA 1
ATOM 760 C C . ASN A 1 97 ? -2.648 -23.834 -42.929 1.00 37.78 97 ASN A C 1
ATOM 762 O O . ASN A 1 97 ? -3.408 -22.929 -42.528 1.00 37.78 97 ASN A O 1
#

Organism: NCBI:txid543379

Secondary structure (DSSP, 8-state):
-PPPPHHHHHHHHHHHHS-SS-HHHHHHTTSSS--B-TTTSSSB--HHIIIII-GGGHHHHHHHHS-S---GGGGGG----------GGGGSS----

Radius of gyration: 16.94 Å; chains: 1; bounding box: 28×35×57 Å